Protein AF-A0A2V7YQ85-F1 (afdb_monomer_lite)

Sequence (115 aa):
ETAGQPNVDFPMPAGIAFADVDETSGGLSTPYCPPNVVLQEAFKDGTQPTNLCPLHAPLAVPPPPTDQFGTPVTLDTTGTIVTDTTATTTPPAPPPMTATTATSPPPTTTSNPPR

pLDDT: mean 75.71, std 19.55, range [42.91, 98.12]

Foldseek 3Di:
DDPDDPPDDDDDDPQKDKFWAFQVQLAGEDPQRDPVRIDTDIDGPPPRHPHHRPPGDPDPDPQADADPVRHHQDQDPVNDRDPPPPPPDDPPDDDPDPDDDDDDDDDDDDDDDDD

Structure (mmCIF, N/CA/C/O backbone):
data_AF-A0A2V7YQ85-F1
#
_entry.id   AF-A0A2V7YQ85-F1
#
loop_
_atom_site.group_PDB
_atom_site.id
_atom_site.type_symbol
_atom_site.label_atom_id
_atom_site.label_alt_id
_atom_site.label_comp_id
_atom_site.label_asym_id
_atom_site.label_entity_id
_atom_site.label_seq_id
_atom_site.pdbx_PDB_ins_code
_atom_site.Cartn_x
_atom_site.Cartn_y
_atom_site.Cartn_z
_atom_site.occupancy
_atom_site.B_iso_or_equiv
_atom_site.auth_seq_id
_atom_site.auth_comp_id
_atom_site.auth_asym_id
_atom_site.auth_atom_id
_atom_site.pdbx_PDB_model_num
ATOM 1 N N . GLU A 1 1 ? -1.958 3.734 47.793 1.00 46.16 1 GLU A N 1
ATOM 2 C CA . GLU A 1 1 ? -1.723 2.415 47.173 1.00 46.16 1 GLU A CA 1
ATOM 3 C C . GLU A 1 1 ? -3.010 2.023 46.458 1.00 46.16 1 GLU A C 1
ATOM 5 O O . GLU A 1 1 ? -4.033 1.943 47.125 1.00 46.16 1 GLU A O 1
ATOM 10 N N . THR A 1 2 ? -3.026 1.907 45.127 1.00 49.38 2 THR A N 1
ATOM 11 C CA . THR A 1 2 ? -4.258 1.530 44.404 1.00 49.38 2 THR A CA 1
ATOM 12 C C . THR A 1 2 ? -4.251 0.027 44.169 1.00 49.38 2 THR A C 1
ATOM 14 O O . THR A 1 2 ? -3.655 -0.467 43.216 1.00 49.38 2 THR A O 1
ATOM 17 N N . ALA A 1 3 ? -4.884 -0.691 45.095 1.00 63.53 3 ALA A N 1
ATOM 18 C CA . ALA A 1 3 ? -5.160 -2.116 45.007 1.00 63.53 3 ALA A CA 1
ATOM 19 C C . ALA A 1 3 ? -6.393 -2.380 44.120 1.00 63.53 3 ALA A C 1
ATOM 21 O O . ALA A 1 3 ? -7.439 -1.765 44.314 1.00 63.53 3 ALA A O 1
ATOM 22 N N . GLY A 1 4 ? -6.290 -3.347 43.202 1.00 62.41 4 GLY A N 1
ATOM 23 C CA . GLY A 1 4 ? -7.432 -4.189 42.824 1.00 62.41 4 GLY A CA 1
ATOM 24 C C . GLY A 1 4 ? -8.408 -3.695 41.751 1.00 62.41 4 GLY A C 1
ATOM 25 O O . GLY A 1 4 ? -9.549 -4.152 41.766 1.00 62.41 4 GLY A O 1
ATOM 26 N N . GLN A 1 5 ? -8.020 -2.834 40.803 1.00 69.88 5 GLN A N 1
ATOM 27 C CA . GLN A 1 5 ? -8.856 -2.685 39.601 1.00 69.88 5 GLN A CA 1
ATOM 28 C C . GLN A 1 5 ? -8.829 -4.001 38.801 1.00 69.88 5 GLN A C 1
ATOM 30 O O . GLN A 1 5 ? -7.738 -4.465 38.460 1.00 69.88 5 GLN A O 1
ATOM 35 N N . PRO 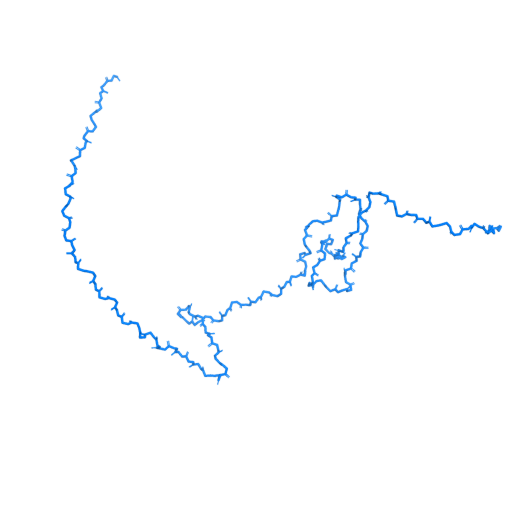A 1 6 ? -9.990 -4.625 38.517 1.00 69.31 6 PRO A N 1
ATOM 36 C CA . PRO A 1 6 ? -10.028 -5.802 37.661 1.00 69.31 6 PRO A CA 1
ATOM 37 C C . PRO A 1 6 ? -9.473 -5.430 36.285 1.00 69.31 6 PRO A C 1
ATOM 39 O O . PRO A 1 6 ? -9.753 -4.343 35.776 1.00 69.31 6 PRO A O 1
ATOM 42 N N . ASN A 1 7 ? -8.681 -6.327 35.695 1.00 72.44 7 ASN A N 1
ATOM 43 C CA . ASN A 1 7 ? -8.230 -6.206 34.314 1.00 72.44 7 ASN A CA 1
ATOM 44 C C . ASN A 1 7 ? -9.461 -6.302 33.405 1.00 72.44 7 ASN A C 1
ATOM 46 O O . ASN A 1 7 ? -9.905 -7.398 33.074 1.00 72.44 7 ASN A O 1
ATOM 50 N N . VAL A 1 8 ? -10.073 -5.159 33.105 1.00 76.62 8 VAL A N 1
ATOM 51 C CA . VAL A 1 8 ? -11.199 -5.076 32.180 1.00 76.62 8 VAL A CA 1
ATOM 52 C C . VAL A 1 8 ? -10.661 -5.206 30.763 1.00 76.62 8 VAL A C 1
ATOM 54 O O . VAL A 1 8 ? -9.707 -4.519 30.396 1.00 76.62 8 VAL A O 1
ATOM 57 N N . ASP A 1 9 ? -11.262 -6.094 29.976 1.00 81.06 9 ASP A N 1
ATOM 58 C CA . ASP A 1 9 ? -10.978 -6.178 28.549 1.00 81.06 9 ASP A CA 1
ATOM 59 C C . ASP A 1 9 ? -11.293 -4.821 27.906 1.00 81.06 9 ASP A C 1
ATOM 61 O O . ASP A 1 9 ? -12.409 -4.309 28.022 1.00 81.06 9 ASP A O 1
ATOM 65 N N . PHE A 1 10 ? -10.296 -4.209 27.265 1.00 82.75 10 PHE A N 1
ATOM 66 C CA . PHE A 1 10 ? -10.467 -2.976 26.505 1.00 82.75 10 PHE A CA 1
ATOM 67 C C . PHE A 1 10 ? -10.776 -3.357 25.053 1.00 82.75 10 PHE A C 1
ATOM 69 O O . PHE A 1 10 ? -9.856 -3.744 24.325 1.00 82.75 10 PHE A O 1
ATOM 76 N N . PRO A 1 11 ? -12.052 -3.322 24.621 1.00 84.75 11 PRO A N 1
ATOM 77 C CA . PRO A 1 11 ? -12.388 -3.678 23.253 1.00 84.75 11 PRO A CA 1
ATOM 78 C C . PRO A 1 11 ? -11.732 -2.693 22.287 1.00 84.75 11 PRO A C 1
ATOM 80 O O . PRO A 1 11 ? -11.607 -1.501 22.578 1.00 84.75 11 PRO A O 1
ATOM 83 N N . MET A 1 12 ? -11.340 -3.194 21.116 1.00 84.62 12 MET A N 1
ATOM 84 C CA . MET A 1 12 ? -10.806 -2.351 20.055 1.00 84.62 12 MET A CA 1
ATOM 85 C C . MET A 1 12 ? -11.831 -1.259 19.698 1.00 84.62 12 MET A C 1
ATOM 87 O O . MET A 1 12 ? -12.993 -1.582 19.427 1.00 84.62 12 MET A O 1
ATOM 91 N N . PRO A 1 13 ? -11.436 0.024 19.700 1.00 86.50 13 PRO A N 1
ATOM 92 C CA . PRO A 1 13 ? -12.336 1.097 19.312 1.00 86.50 13 PRO A CA 1
ATOM 93 C C . PRO A 1 13 ? -12.738 0.944 17.841 1.00 86.50 13 PRO A C 1
ATOM 95 O O . PRO A 1 13 ? -11.919 0.609 16.986 1.00 86.50 13 PRO A O 1
ATOM 98 N N . ALA A 1 14 ? -14.010 1.210 17.545 1.00 91.25 14 ALA A N 1
ATOM 99 C CA . ALA A 1 14 ? -14.496 1.260 16.171 1.00 91.25 14 ALA A CA 1
ATOM 100 C C . ALA A 1 14 ? -13.827 2.406 15.391 1.00 91.25 14 ALA A C 1
ATOM 102 O O . ALA A 1 14 ? -13.419 3.412 15.978 1.00 91.25 14 ALA A O 1
ATOM 103 N N . GLY A 1 15 ? -13.767 2.285 14.063 1.00 94.31 15 GLY A N 1
ATOM 104 C CA . GLY A 1 15 ? -13.173 3.316 13.210 1.00 94.31 15 GLY A CA 1
ATOM 105 C C . GLY A 1 15 ? -11.651 3.225 13.082 1.00 94.31 15 GLY A C 1
ATOM 106 O O . GLY A 1 15 ? -11.036 4.193 12.629 1.00 94.31 15 GLY A O 1
ATOM 107 N N . ILE A 1 16 ? -11.057 2.115 13.526 1.00 94.75 16 ILE A N 1
ATOM 108 C CA . ILE A 1 16 ? -9.638 1.810 13.368 1.00 94.75 16 ILE A CA 1
ATOM 109 C C . ILE A 1 16 ? -9.496 0.616 12.426 1.00 94.75 16 ILE A C 1
ATOM 111 O O . ILE A 1 16 ? -10.107 -0.428 12.658 1.00 94.75 16 ILE A O 1
ATOM 115 N N . ALA A 1 17 ? -8.614 0.735 11.438 1.00 95.00 17 ALA A N 1
ATOM 116 C CA . ALA A 1 17 ? -8.177 -0.393 10.631 1.00 95.00 17 ALA A CA 1
ATOM 117 C C . ALA A 1 17 ? -6.659 -0.510 10.654 1.00 95.00 17 ALA A C 1
ATOM 119 O O . ALA A 1 17 ? -5.932 0.486 10.636 1.00 95.00 17 ALA A O 1
ATOM 120 N N . PHE A 1 18 ? -6.209 -1.758 10.685 1.00 96.06 18 PHE A N 1
ATOM 121 C CA . PHE A 1 18 ? -4.802 -2.107 10.689 1.00 96.06 18 PHE A CA 1
ATOM 122 C C . PHE A 1 18 ? -4.309 -2.372 9.272 1.00 96.06 18 PHE A C 1
ATOM 124 O O . PHE A 1 18 ? -5.018 -2.986 8.472 1.00 96.06 18 PHE A O 1
ATOM 131 N N . ALA A 1 19 ? -3.094 -1.928 8.979 1.00 97.50 19 ALA A N 1
ATOM 132 C CA . ALA A 1 19 ? -2.407 -2.236 7.735 1.00 97.50 19 ALA A CA 1
ATOM 133 C C . ALA A 1 19 ? -0.924 -2.482 8.007 1.00 97.50 19 ALA A C 1
ATOM 135 O O . ALA A 1 19 ? -0.328 -1.829 8.865 1.00 97.50 19 ALA A O 1
ATOM 136 N N . ASP A 1 20 ? -0.344 -3.409 7.250 1.00 98.12 20 ASP A N 1
ATOM 137 C CA . ASP A 1 20 ? 1.091 -3.648 7.271 1.00 98.12 20 ASP A CA 1
ATOM 138 C C . ASP A 1 20 ? 1.770 -2.629 6.359 1.00 98.12 20 ASP A C 1
ATOM 140 O O . ASP A 1 20 ? 1.466 -2.527 5.163 1.00 98.12 20 ASP A O 1
ATOM 144 N N . VAL A 1 21 ? 2.691 -1.866 6.926 1.00 97.81 21 VAL A N 1
ATOM 145 C CA . VAL A 1 21 ? 3.380 -0.771 6.248 1.00 97.81 21 VAL A CA 1
ATOM 146 C C . VAL A 1 21 ? 4.881 -0.891 6.420 1.00 97.81 21 VAL A C 1
ATOM 148 O O . VAL A 1 21 ? 5.380 -1.507 7.357 1.00 97.81 21 VAL A O 1
ATOM 151 N N . ASP A 1 22 ? 5.603 -0.312 5.478 1.00 97.69 22 ASP A N 1
ATOM 152 C CA . ASP A 1 22 ? 7.052 -0.207 5.531 1.00 97.69 22 ASP A CA 1
ATOM 153 C C . ASP A 1 22 ? 7.458 1.039 6.337 1.00 97.69 22 ASP A C 1
ATOM 155 O O . ASP A 1 22 ? 7.086 2.156 5.980 1.00 97.69 22 ASP A O 1
ATOM 159 N N . GLU A 1 23 ? 8.223 0.860 7.416 1.00 97.00 23 GLU A N 1
ATOM 160 C CA . GLU A 1 23 ? 8.539 1.920 8.391 1.00 97.00 23 GLU A CA 1
ATOM 161 C C . GLU A 1 23 ? 9.331 3.094 7.797 1.00 97.00 23 GLU A C 1
ATOM 163 O O . GLU A 1 23 ? 9.316 4.200 8.336 1.00 97.00 23 GLU A O 1
ATOM 168 N N . THR A 1 24 ? 10.045 2.863 6.691 1.00 95.81 24 THR A N 1
ATOM 169 C CA . THR A 1 24 ? 10.902 3.879 6.066 1.00 95.81 24 THR A CA 1
ATOM 170 C C . THR A 1 24 ? 10.165 4.685 5.006 1.00 95.81 24 THR A C 1
ATOM 172 O O . THR A 1 24 ? 10.411 5.883 4.869 1.00 95.81 24 THR A O 1
ATOM 175 N N . SER A 1 25 ? 9.256 4.062 4.259 1.00 96.31 25 SER A N 1
ATOM 176 C CA . SER A 1 25 ? 8.482 4.724 3.203 1.00 96.31 25 SER A CA 1
ATOM 177 C C . SER A 1 25 ? 7.088 5.178 3.623 1.00 96.31 25 SER A C 1
ATOM 179 O O . SER A 1 25 ? 6.535 6.070 2.979 1.00 96.31 25 SER A O 1
ATOM 181 N N . GLY A 1 26 ? 6.494 4.549 4.640 1.00 96.00 26 GLY A N 1
ATOM 182 C CA . GLY A 1 26 ? 5.083 4.716 5.003 1.00 96.00 26 GLY A CA 1
ATOM 183 C C . GLY A 1 26 ? 4.097 4.152 3.969 1.00 96.00 26 GLY A C 1
ATOM 184 O O . GLY A 1 26 ? 2.902 4.436 4.038 1.00 96.00 26 GLY A O 1
ATOM 185 N N . GLY A 1 27 ? 4.580 3.399 2.974 1.00 97.06 27 GLY A N 1
ATOM 186 C CA . GLY A 1 27 ? 3.744 2.738 1.970 1.00 97.06 27 GLY A CA 1
ATOM 187 C C . GLY A 1 27 ? 3.230 1.377 2.441 1.00 97.06 27 GLY A C 1
ATOM 188 O O . GLY A 1 27 ? 3.767 0.794 3.383 1.00 97.06 27 GLY A O 1
ATOM 189 N N . LEU A 1 28 ? 2.219 0.840 1.751 1.00 97.56 28 LEU A N 1
ATOM 190 C CA . LEU A 1 28 ? 1.729 -0.519 1.998 1.00 97.56 28 LEU A CA 1
ATOM 191 C C . LEU A 1 28 ? 2.839 -1.539 1.756 1.00 97.56 28 LEU A C 1
ATOM 193 O O . LEU A 1 28 ? 3.470 -1.544 0.693 1.00 97.56 28 LEU A O 1
ATOM 197 N N . SER A 1 29 ? 3.041 -2.419 2.732 1.00 97.75 29 SER A N 1
ATOM 198 C CA . SER A 1 29 ? 4.027 -3.489 2.647 1.00 97.75 29 SER A CA 1
ATOM 199 C C . SER A 1 29 ? 3.769 -4.384 1.431 1.00 97.75 29 SER A C 1
ATOM 201 O O . SER A 1 29 ? 2.626 -4.674 1.066 1.00 97.75 29 SER A O 1
ATOM 203 N N . THR A 1 30 ? 4.849 -4.825 0.790 1.00 95.50 30 THR A N 1
ATOM 204 C CA . THR A 1 30 ? 4.814 -5.801 -0.305 1.00 95.50 30 THR A CA 1
ATOM 205 C C . THR A 1 30 ? 5.601 -7.052 0.095 1.00 95.50 30 THR A C 1
ATOM 207 O O . THR A 1 30 ? 6.410 -6.994 1.020 1.00 95.50 30 THR A O 1
ATOM 210 N N . PRO A 1 31 ? 5.464 -8.183 -0.622 1.00 95.38 31 PRO A N 1
ATOM 211 C CA . PRO A 1 31 ? 6.277 -9.377 -0.362 1.00 95.38 31 PRO A CA 1
ATOM 212 C C . PRO A 1 31 ? 7.793 -9.170 -0.518 1.00 95.38 31 PRO A C 1
ATOM 214 O O . PRO A 1 31 ? 8.568 -10.048 -0.150 1.00 95.38 31 PRO A O 1
ATOM 217 N N . TYR A 1 32 ? 8.214 -8.044 -1.101 1.00 95.25 32 TYR A N 1
ATOM 218 C CA . TYR A 1 32 ? 9.619 -7.684 -1.278 1.00 95.25 32 TYR A CA 1
ATOM 219 C C . TYR A 1 32 ? 10.159 -6.845 -0.113 1.00 95.25 32 TYR A C 1
ATOM 221 O O . TYR A 1 32 ? 11.375 -6.691 -0.004 1.00 95.25 32 TYR A O 1
ATOM 229 N N . CYS A 1 33 ? 9.287 -6.312 0.754 1.00 95.94 33 CYS A N 1
ATOM 230 C CA . CYS A 1 33 ? 9.698 -5.594 1.954 1.00 95.94 33 CYS A CA 1
ATOM 231 C C . CYS A 1 33 ? 10.422 -6.552 2.918 1.00 95.94 33 CYS A C 1
ATOM 233 O O . CYS A 1 33 ? 9.901 -7.631 3.220 1.00 95.94 33 CYS A O 1
ATOM 235 N N . PRO A 1 34 ? 11.604 -6.17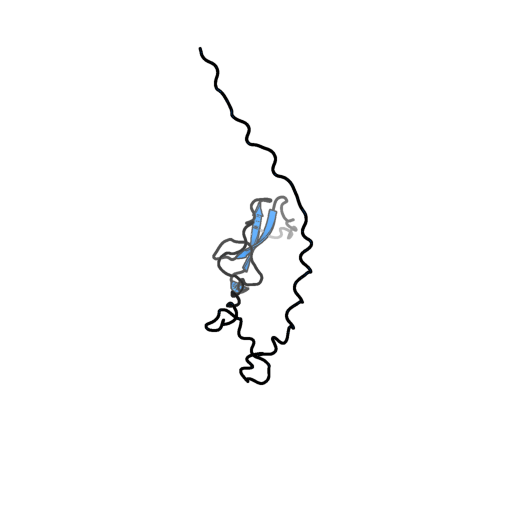6 3.437 1.00 95.69 34 PRO A N 1
ATOM 236 C CA . PRO A 1 34 ? 12.268 -6.933 4.487 1.00 95.69 34 PRO A CA 1
ATOM 237 C C . PRO A 1 34 ? 11.348 -7.069 5.710 1.00 95.69 34 PRO A C 1
ATOM 239 O O . PRO A 1 34 ? 10.783 -6.075 6.158 1.00 95.69 34 PRO A O 1
ATOM 242 N N . PRO A 1 35 ? 11.219 -8.255 6.327 1.00 95.94 35 PRO A N 1
ATOM 243 C CA . PRO A 1 35 ? 10.299 -8.445 7.450 1.00 95.94 35 PRO A CA 1
ATOM 244 C C . PRO A 1 35 ? 10.647 -7.580 8.671 1.00 95.94 35 PRO A C 1
ATOM 246 O O . PRO A 1 35 ? 9.787 -7.328 9.504 1.00 95.94 35 PRO A O 1
ATOM 249 N N . ASN A 1 36 ? 11.893 -7.111 8.784 1.00 97.12 36 ASN A N 1
ATOM 250 C CA . ASN A 1 36 ? 12.342 -6.247 9.874 1.00 97.12 36 ASN A CA 1
ATOM 251 C C . ASN A 1 36 ? 11.937 -4.773 9.722 1.00 97.12 36 ASN A C 1
ATOM 253 O O . ASN A 1 36 ? 12.133 -4.034 10.677 1.00 97.12 36 ASN A O 1
ATOM 257 N N . VAL A 1 37 ? 11.436 -4.353 8.555 1.00 96.75 37 VAL A N 1
ATOM 258 C CA . VAL A 1 37 ? 10.943 -2.981 8.321 1.00 96.75 37 VAL A CA 1
ATOM 259 C C . VAL A 1 37 ? 9.421 -2.928 8.175 1.00 96.75 37 VAL A C 1
ATOM 261 O O . VAL A 1 37 ? 8.861 -1.856 7.968 1.00 96.75 37 VAL A O 1
ATOM 264 N N . VAL A 1 38 ? 8.743 -4.079 8.254 1.00 97.69 38 VAL A N 1
ATOM 265 C CA . VAL A 1 38 ? 7.283 -4.169 8.167 1.00 97.69 38 VAL A CA 1
ATOM 266 C C . VAL A 1 38 ? 6.685 -4.024 9.561 1.00 97.69 38 VAL A C 1
ATOM 268 O O . VAL A 1 38 ? 6.984 -4.812 10.458 1.00 97.69 38 VAL A O 1
ATOM 271 N N . LEU A 1 39 ? 5.808 -3.039 9.727 1.00 97.56 39 LEU A N 1
ATOM 272 C CA . LEU A 1 39 ? 5.095 -2.755 10.966 1.00 97.56 39 LEU A CA 1
ATOM 273 C C . LEU A 1 39 ? 3.587 -2.830 10.733 1.00 97.56 39 LEU A C 1
ATOM 275 O O . LEU A 1 39 ? 3.083 -2.337 9.726 1.00 97.56 39 LEU A O 1
ATOM 279 N N . GLN A 1 40 ? 2.865 -3.417 11.686 1.00 97.44 40 GLN A N 1
ATOM 280 C CA . GLN A 1 40 ? 1.407 -3.360 11.707 1.00 97.44 40 GLN A CA 1
ATOM 281 C C . GLN A 1 40 ? 0.971 -2.079 12.417 1.00 97.44 40 GLN A C 1
ATOM 283 O O . GLN A 1 40 ? 1.089 -1.965 13.639 1.00 97.44 40 GLN A O 1
ATOM 288 N N . GLU A 1 41 ? 0.458 -1.119 11.654 1.00 96.75 41 GLU A N 1
ATOM 289 C CA . GLU A 1 41 ? 0.036 0.179 12.176 1.00 96.75 41 GLU A CA 1
ATOM 290 C C . GLU A 1 41 ? -1.486 0.316 12.224 1.00 96.75 41 GLU A C 1
ATOM 292 O O . GLU A 1 41 ? -2.221 -0.262 11.420 1.00 96.75 41 GLU A O 1
ATOM 297 N N . ALA A 1 42 ? -1.958 1.098 13.196 1.00 95.94 42 ALA A N 1
ATOM 298 C CA . ALA A 1 42 ? -3.362 1.430 13.382 1.00 95.94 42 ALA A CA 1
ATOM 299 C C . ALA A 1 42 ? -3.670 2.779 12.728 1.00 95.94 42 ALA A C 1
ATOM 301 O O . ALA A 1 42 ? -3.112 3.808 13.109 1.00 95.94 42 ALA A O 1
ATOM 302 N N . PHE A 1 43 ? -4.616 2.790 11.800 1.00 96.00 43 PHE A N 1
ATOM 303 C CA . PHE A 1 43 ? -5.064 3.999 11.119 1.00 96.00 43 PHE A CA 1
ATOM 304 C C . PHE A 1 43 ? -6.529 4.255 11.421 1.00 96.00 43 PHE A C 1
ATOM 306 O O . PHE A 1 43 ? -7.300 3.326 11.661 1.00 96.00 43 PHE A O 1
ATOM 313 N N . LYS A 1 44 ? -6.937 5.519 11.329 1.00 96.12 44 LYS A N 1
ATOM 314 C CA . LYS A 1 44 ? -8.356 5.835 11.215 1.00 96.12 44 LYS A CA 1
ATOM 315 C C . LYS A 1 44 ? -8.887 5.218 9.917 1.00 96.12 44 LYS A C 1
ATOM 317 O O . LYS A 1 44 ? -8.212 5.254 8.890 1.00 96.12 44 LYS A O 1
ATOM 322 N N . ASP A 1 45 ? -10.094 4.670 9.948 1.00 96.06 45 ASP A N 1
ATOM 323 C CA . ASP A 1 45 ? -10.725 4.096 8.758 1.00 96.06 45 ASP A CA 1
ATOM 324 C C . ASP A 1 45 ? -10.698 5.076 7.577 1.00 96.06 45 ASP A C 1
ATOM 326 O O . ASP A 1 45 ? -11.131 6.228 7.684 1.00 96.06 45 ASP A O 1
ATOM 330 N N . GLY A 1 46 ? -10.159 4.608 6.449 1.00 95.62 46 GLY A N 1
ATOM 331 C CA . GLY A 1 46 ? -10.006 5.383 5.221 1.00 95.62 46 GLY A CA 1
ATOM 332 C C . GLY A 1 46 ? -8.751 6.256 5.157 1.00 95.62 46 GLY A C 1
ATOM 333 O O . GLY A 1 46 ? -8.560 6.936 4.152 1.00 95.62 46 GLY A O 1
ATOM 334 N N . THR A 1 47 ? -7.897 6.259 6.187 1.00 96.75 47 THR A N 1
ATOM 335 C CA . THR A 1 47 ? -6.621 7.000 6.188 1.00 96.75 47 THR A CA 1
ATOM 336 C C . THR A 1 47 ? -5.396 6.098 6.065 1.00 96.75 47 THR A C 1
ATOM 338 O O . THR A 1 47 ? -4.278 6.580 6.231 1.00 96.75 47 THR A O 1
ATOM 341 N N . GLN A 1 48 ? -5.586 4.802 5.816 1.00 97.19 48 GLN A N 1
ATOM 342 C CA . GLN A 1 48 ? -4.489 3.888 5.508 1.00 97.19 48 GLN A CA 1
ATOM 343 C C . GLN A 1 48 ? -3.787 4.327 4.214 1.00 97.19 48 GLN A C 1
ATOM 345 O O . GLN A 1 48 ? -4.453 4.830 3.299 1.00 97.19 48 GLN A O 1
ATOM 350 N N . PRO A 1 49 ? -2.469 4.102 4.082 1.00 96.69 49 PRO A N 1
ATOM 351 C CA . PRO A 1 49 ? -1.814 4.242 2.792 1.00 96.69 49 PRO A CA 1
ATOM 352 C C . PRO A 1 49 ? -2.458 3.295 1.773 1.00 96.69 49 PRO A C 1
ATOM 354 O O . PRO A 1 49 ? -2.820 2.165 2.087 1.00 96.69 49 PRO A O 1
ATOM 357 N N . THR A 1 50 ? -2.603 3.767 0.538 1.00 96.50 50 THR A N 1
ATOM 358 C CA . THR A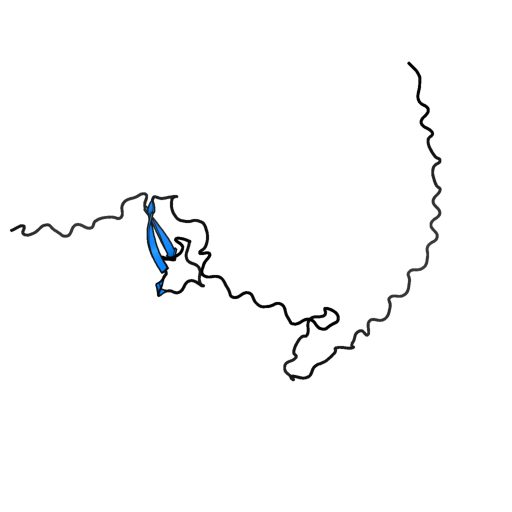 1 50 ? -3.139 2.980 -0.587 1.00 96.50 50 THR A CA 1
ATOM 359 C C . THR A 1 50 ? -2.078 2.662 -1.636 1.00 96.50 50 THR A C 1
ATOM 361 O O . THR A 1 50 ? -2.266 1.769 -2.460 1.00 96.50 50 THR A O 1
ATOM 364 N N . ASN A 1 51 ? -0.953 3.378 -1.601 1.00 97.00 51 ASN A N 1
ATOM 365 C CA . ASN A 1 51 ? 0.176 3.145 -2.488 1.00 97.00 51 ASN A CA 1
ATOM 366 C C . ASN A 1 51 ? 1.082 2.058 -1.911 1.00 97.00 51 ASN A C 1
ATOM 368 O O . ASN A 1 51 ? 1.360 2.043 -0.711 1.00 97.00 51 ASN A O 1
ATOM 372 N N . LEU A 1 52 ? 1.567 1.180 -2.786 1.00 96.75 52 LEU A N 1
ATOM 373 C CA . LEU A 1 52 ? 2.561 0.168 -2.439 1.00 96.75 52 LEU A CA 1
ATOM 374 C C . LEU A 1 52 ? 3.892 0.822 -2.050 1.00 96.75 52 LEU A C 1
ATOM 376 O O . LEU A 1 52 ? 4.224 1.903 -2.543 1.00 96.75 52 LEU A O 1
ATOM 380 N N . CYS A 1 53 ? 4.659 0.149 -1.193 1.00 96.06 53 CYS A N 1
ATOM 381 C CA . CYS A 1 53 ? 6.007 0.557 -0.815 1.00 96.06 53 CYS A CA 1
ATOM 382 C C . CYS A 1 53 ? 6.875 0.778 -2.073 1.00 96.06 53 CYS A C 1
ATOM 384 O O . CYS A 1 53 ? 7.075 -0.159 -2.849 1.00 96.06 53 CYS A O 1
ATOM 386 N N . PRO A 1 54 ? 7.418 1.991 -2.287 1.00 94.56 54 PRO A N 1
ATOM 387 C CA . PRO A 1 54 ? 8.255 2.294 -3.447 1.00 94.56 54 PRO A CA 1
ATOM 388 C C . PRO A 1 54 ? 9.720 1.868 -3.268 1.00 94.56 54 PRO A C 1
ATOM 390 O O . PRO A 1 54 ? 10.485 1.927 -4.226 1.00 94.56 54 PRO A O 1
ATOM 393 N N . LEU A 1 55 ? 10.130 1.484 -2.054 1.00 95.12 55 LEU A N 1
ATOM 394 C CA . LEU A 1 55 ? 11.526 1.158 -1.738 1.00 95.12 55 LEU A CA 1
ATOM 395 C C . LEU A 1 55 ? 11.887 -0.287 -2.080 1.00 95.12 55 LEU A C 1
ATOM 397 O O . LEU A 1 55 ? 13.031 -0.572 -2.432 1.00 95.12 55 LEU A O 1
ATOM 401 N N . HIS A 1 56 ? 10.912 -1.192 -2.004 1.00 93.25 56 HIS A N 1
ATOM 402 C CA . HIS A 1 56 ? 11.130 -2.624 -2.147 1.00 93.25 56 HIS A CA 1
ATOM 403 C C . HIS A 1 56 ? 10.251 -3.170 -3.270 1.00 93.25 56 HIS A C 1
ATOM 405 O O . HIS A 1 56 ? 9.047 -3.371 -3.114 1.00 93.25 56 HIS A O 1
ATOM 411 N N . ALA A 1 57 ? 10.876 -3.392 -4.422 1.00 88.00 57 ALA A N 1
ATOM 412 C CA . ALA A 1 57 ? 10.242 -3.884 -5.635 1.00 88.00 57 ALA A CA 1
ATOM 413 C C . ALA A 1 57 ? 10.860 -5.228 -6.049 1.00 88.00 57 ALA A C 1
ATOM 415 O O . ALA A 1 57 ? 11.993 -5.531 -5.653 1.00 88.00 57 ALA A O 1
ATOM 416 N N . PRO A 1 58 ? 10.162 -6.029 -6.876 1.00 86.00 58 PRO A N 1
ATOM 417 C CA . PRO A 1 58 ? 10.802 -7.165 -7.516 1.00 86.00 58 PRO A CA 1
ATOM 418 C C . PRO A 1 58 ? 12.027 -6.695 -8.292 1.00 86.00 58 PRO A C 1
ATOM 420 O O . PRO A 1 58 ? 11.995 -5.658 -8.960 1.00 86.00 58 PRO A O 1
ATOM 423 N N . LEU A 1 59 ? 13.092 -7.494 -8.248 1.00 82.19 59 LEU A N 1
ATOM 424 C CA . LEU A 1 59 ? 14.208 -7.305 -9.161 1.00 82.19 59 LEU A CA 1
ATOM 425 C C . LEU A 1 59 ? 13.662 -7.399 -10.587 1.00 82.19 59 LEU A C 1
ATOM 427 O O . LEU A 1 59 ? 13.058 -8.407 -10.962 1.00 82.19 59 LEU A O 1
ATOM 431 N N . ALA A 1 60 ? 13.848 -6.337 -11.370 1.00 80.56 60 ALA A N 1
ATOM 432 C CA . ALA A 1 60 ? 13.529 -6.379 -12.784 1.00 80.56 60 ALA A CA 1
ATOM 433 C C . ALA A 1 60 ? 14.360 -7.499 -13.416 1.00 80.56 60 ALA A C 1
ATOM 435 O O . ALA A 1 60 ? 15.590 -7.488 -13.328 1.00 80.56 60 ALA A O 1
ATOM 436 N N . VAL A 1 61 ? 13.692 -8.476 -14.031 1.00 80.94 61 VAL A N 1
ATOM 437 C CA . VAL A 1 61 ? 14.387 -9.464 -14.855 1.00 80.94 61 VAL A CA 1
ATOM 438 C C . VAL A 1 61 ? 15.005 -8.680 -16.014 1.00 80.94 61 VAL A C 1
ATOM 440 O O . VAL A 1 61 ? 14.255 -8.022 -16.745 1.00 80.94 61 VAL A O 1
ATOM 443 N N . PRO A 1 62 ? 16.343 -8.671 -16.168 1.00 78.94 62 PRO A N 1
ATOM 444 C CA . PRO A 1 62 ? 16.949 -8.002 -17.304 1.00 78.94 62 PRO A CA 1
ATOM 445 C C . PRO A 1 62 ? 16.396 -8.635 -18.587 1.00 78.94 62 PRO A C 1
ATOM 447 O O . PRO A 1 62 ? 16.175 -9.851 -18.616 1.00 78.94 62 PRO A O 1
ATOM 450 N N . PRO A 1 63 ? 16.146 -7.844 -19.646 1.00 79.69 63 PRO A N 1
ATOM 451 C CA . PRO A 1 63 ? 15.756 -8.417 -20.924 1.00 79.69 63 PRO A CA 1
ATOM 452 C C . PRO A 1 63 ? 16.817 -9.439 -21.361 1.00 79.69 63 PRO A C 1
ATOM 454 O O . PRO A 1 63 ? 18.001 -9.256 -21.049 1.00 79.69 63 PRO A O 1
ATOM 457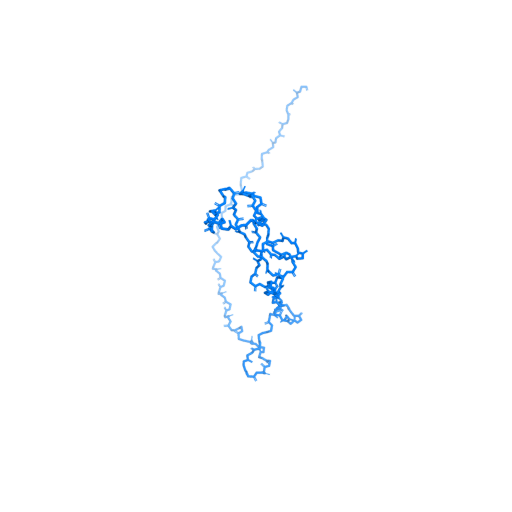 N N . PRO A 1 64 ? 16.420 -10.522 -22.054 1.00 80.06 64 PRO A N 1
ATOM 458 C CA . PRO A 1 64 ? 17.386 -11.484 -22.557 1.00 80.06 64 PRO A CA 1
ATOM 459 C C . PRO A 1 64 ? 18.422 -10.755 -23.422 1.00 80.06 64 PRO A C 1
ATOM 461 O O . PRO A 1 64 ? 18.060 -9.807 -24.128 1.00 80.06 64 PRO A O 1
ATOM 464 N N . PRO A 1 65 ? 19.700 -11.167 -23.377 1.00 82.06 65 PRO A N 1
ATOM 465 C CA . PRO A 1 65 ? 20.699 -10.597 -24.262 1.00 82.06 65 PRO A CA 1
ATOM 466 C C . PRO A 1 65 ? 20.235 -10.792 -25.706 1.00 82.06 65 PRO A C 1
ATOM 468 O O . PRO A 1 65 ? 19.918 -11.906 -26.127 1.00 82.06 65 PRO A O 1
ATOM 471 N N . THR A 1 66 ? 20.160 -9.697 -26.454 1.00 86.75 66 THR A N 1
ATOM 472 C CA . THR A 1 66 ? 19.930 -9.746 -27.894 1.00 86.75 66 THR A CA 1
ATOM 473 C C . THR A 1 66 ? 21.264 -9.829 -28.615 1.00 86.75 66 THR A C 1
ATOM 475 O O . THR A 1 66 ? 22.245 -9.213 -28.191 1.00 86.75 66 THR A O 1
ATOM 478 N N . ASP A 1 67 ? 21.309 -10.565 -29.716 1.00 82.81 67 ASP A N 1
ATOM 479 C CA . ASP A 1 67 ? 22.451 -10.541 -30.620 1.00 82.81 67 ASP A CA 1
ATOM 480 C C . ASP A 1 67 ? 22.584 -9.177 -31.335 1.00 82.81 67 ASP A C 1
ATOM 482 O O . ASP A 1 67 ? 21.765 -8.265 -31.182 1.00 82.81 67 ASP A O 1
ATOM 486 N N . GLN A 1 68 ? 23.625 -9.041 -32.160 1.00 86.56 68 GLN A N 1
ATOM 487 C CA . GLN A 1 68 ? 23.870 -7.853 -32.991 1.00 86.56 68 GLN A CA 1
ATOM 488 C C . GLN A 1 68 ? 22.750 -7.547 -34.010 1.00 86.56 68 GLN A C 1
ATOM 490 O O . GLN A 1 68 ? 22.758 -6.481 -34.625 1.00 86.56 68 GLN A O 1
ATOM 495 N N . PHE A 1 69 ? 21.812 -8.475 -34.210 1.00 89.00 69 PHE A N 1
ATOM 496 C CA . PHE A 1 69 ? 20.666 -8.367 -35.108 1.00 89.00 69 PHE A CA 1
ATOM 497 C C . PHE A 1 69 ? 19.344 -8.136 -34.353 1.00 89.00 69 PHE A C 1
ATOM 499 O O . PHE A 1 69 ? 18.292 -8.040 -34.984 1.00 89.00 69 PHE A O 1
ATOM 506 N N . GLY A 1 70 ? 19.381 -7.999 -33.022 1.00 80.75 70 GLY A N 1
ATOM 507 C CA . GLY A 1 70 ? 18.203 -7.760 -32.189 1.00 80.75 70 GLY A CA 1
ATOM 508 C C . GLY A 1 70 ? 17.378 -9.013 -31.883 1.00 80.75 70 GLY A C 1
ATOM 509 O O . GLY A 1 70 ? 16.248 -8.884 -31.413 1.00 80.75 70 GLY A O 1
ATOM 510 N N . THR A 1 71 ? 17.904 -10.214 -32.135 1.00 83.88 71 THR A N 1
ATOM 511 C CA . THR A 1 71 ? 17.224 -11.477 -31.814 1.00 83.88 71 THR A CA 1
ATOM 512 C C . THR A 1 71 ? 17.627 -11.974 -30.420 1.00 83.88 71 THR A C 1
ATOM 514 O O . THR A 1 71 ? 18.790 -11.835 -30.039 1.00 83.88 71 THR A O 1
ATOM 517 N N . PRO A 1 72 ? 16.695 -12.500 -29.602 1.00 78.50 72 PRO A N 1
ATOM 518 C CA . PRO A 1 72 ? 17.015 -12.967 -28.254 1.00 78.50 72 PRO A CA 1
ATOM 519 C C . PRO A 1 72 ? 17.878 -14.233 -28.308 1.00 78.50 72 PRO A C 1
ATOM 521 O O . PRO A 1 72 ? 17.480 -15.238 -28.896 1.00 78.50 72 PRO A O 1
ATOM 524 N N . VAL A 1 73 ? 19.039 -14.211 -27.651 1.00 74.00 73 VAL A N 1
ATOM 525 C CA . VAL A 1 73 ? 19.909 -15.387 -27.533 1.00 74.00 73 VAL A CA 1
ATOM 526 C C . VAL A 1 73 ? 19.348 -16.298 -26.444 1.00 74.00 73 VAL A C 1
ATOM 528 O O . VAL A 1 73 ? 19.483 -16.026 -25.250 1.00 74.00 73 VAL A O 1
ATOM 531 N N . THR A 1 74 ? 18.698 -17.388 -26.840 1.00 66.38 74 THR A N 1
ATOM 532 C CA . THR A 1 74 ? 18.295 -18.454 -25.919 1.00 66.38 74 THR A CA 1
ATOM 533 C C . THR A 1 74 ? 19.478 -19.393 -25.685 1.00 66.38 74 THR A C 1
ATOM 535 O O . THR A 1 74 ? 19.971 -19.995 -26.635 1.00 66.38 74 THR A O 1
ATOM 538 N N . LEU A 1 75 ? 19.936 -19.535 -24.438 1.00 62.69 75 LEU A N 1
ATOM 539 C CA . LEU A 1 75 ? 20.859 -20.612 -24.062 1.00 62.69 75 LEU A CA 1
ATOM 540 C C . LEU A 1 75 ? 20.062 -21.921 -23.971 1.00 62.69 75 LEU A C 1
ATOM 542 O O . LEU A 1 75 ? 19.228 -22.066 -23.075 1.00 62.69 75 LEU A O 1
ATOM 546 N N . ASP A 1 76 ? 20.310 -22.878 -24.861 1.00 54.25 76 ASP A N 1
ATOM 547 C CA . ASP A 1 76 ? 19.886 -24.256 -24.637 1.00 54.25 76 ASP A CA 1
ATOM 548 C C . ASP A 1 76 ? 20.778 -24.913 -23.568 1.00 54.25 76 ASP A C 1
ATOM 550 O O . ASP A 1 76 ? 21.926 -24.527 -23.333 1.00 54.25 76 ASP A O 1
ATOM 554 N N . THR A 1 77 ? 20.237 -25.919 -22.877 1.00 60.00 77 THR A N 1
ATOM 555 C CA . THR A 1 77 ? 20.877 -26.590 -21.729 1.00 60.00 77 THR A CA 1
ATOM 556 C C . THR A 1 77 ? 22.210 -27.283 -22.073 1.00 60.00 77 THR A C 1
ATOM 558 O O . THR A 1 77 ? 22.928 -27.697 -21.166 1.00 60.00 77 THR A O 1
ATOM 561 N N . THR A 1 78 ? 22.592 -27.365 -23.352 1.00 61.31 78 THR A N 1
ATOM 562 C CA . THR A 1 78 ? 23.870 -27.946 -23.800 1.00 61.31 78 THR A CA 1
ATOM 563 C C . THR A 1 78 ? 25.021 -26.928 -23.818 1.00 61.31 78 THR A C 1
ATOM 565 O O . THR A 1 78 ? 26.172 -27.311 -24.019 1.00 61.31 78 THR A O 1
ATOM 568 N N . GLY A 1 79 ? 24.762 -25.636 -23.566 1.00 56.03 79 GLY A N 1
ATOM 569 C CA . GLY A 1 79 ? 25.814 -24.608 -23.520 1.00 56.03 79 GLY A CA 1
ATOM 570 C C . GLY A 1 79 ? 26.487 -24.346 -24.873 1.00 56.03 79 GLY A C 1
ATOM 571 O O . GLY A 1 79 ? 27.555 -23.737 -24.931 1.00 56.03 79 GLY A O 1
ATOM 572 N N . THR A 1 80 ? 25.878 -24.801 -25.964 1.00 54.97 80 THR A N 1
ATOM 573 C CA . THR A 1 80 ? 26.324 -24.556 -27.334 1.00 54.97 80 THR A CA 1
ATOM 574 C C . THR A 1 80 ? 25.523 -23.409 -27.922 1.00 54.97 80 THR A C 1
ATOM 576 O O . THR A 1 80 ? 24.309 -23.449 -27.912 1.00 54.97 80 THR A O 1
ATOM 579 N N . ILE A 1 81 ? 26.176 -22.386 -28.474 1.00 52.72 81 ILE A N 1
ATOM 580 C CA . ILE A 1 81 ? 25.472 -21.358 -29.252 1.00 52.72 81 ILE A CA 1
ATOM 581 C C . ILE A 1 81 ? 24.873 -22.045 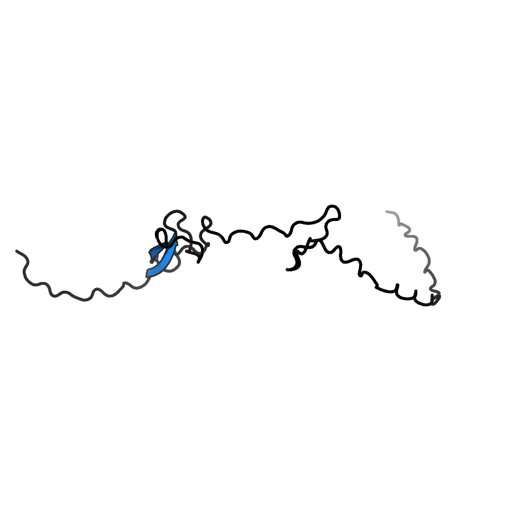-30.487 1.00 52.72 81 ILE A C 1
ATOM 583 O O . ILE A 1 81 ? 25.589 -22.314 -31.452 1.00 52.72 81 ILE A O 1
ATOM 587 N N . VAL A 1 82 ? 23.579 -22.361 -30.458 1.00 55.56 82 VAL A N 1
ATOM 588 C CA . VAL A 1 82 ? 22.859 -22.843 -31.638 1.00 55.56 82 VAL A CA 1
ATOM 589 C C . VAL A 1 82 ? 22.239 -21.629 -32.316 1.00 55.56 82 VAL A C 1
ATOM 591 O O . VAL A 1 82 ? 21.231 -21.088 -31.871 1.00 55.56 82 VAL A O 1
ATOM 594 N N . THR A 1 83 ? 22.860 -21.158 -33.397 1.00 54.19 83 THR A N 1
ATOM 595 C CA . THR A 1 83 ? 22.171 -20.273 -34.340 1.00 54.19 83 THR A CA 1
ATOM 596 C C . THR A 1 83 ? 21.169 -21.143 -35.077 1.00 54.19 83 THR A C 1
ATOM 598 O O . THR A 1 83 ? 21.543 -21.861 -36.008 1.00 54.19 83 THR A O 1
ATOM 601 N N . ASP A 1 84 ? 19.921 -21.150 -34.618 1.00 53.72 84 ASP A N 1
ATOM 602 C CA . ASP A 1 84 ? 18.867 -21.944 -35.235 1.00 53.72 84 ASP A CA 1
ATOM 603 C C . ASP A 1 84 ? 18.620 -21.430 -36.662 1.00 53.72 84 ASP A C 1
ATOM 605 O O . ASP A 1 84 ? 17.856 -20.506 -36.923 1.00 53.72 84 ASP A O 1
ATOM 609 N N . THR A 1 85 ? 19.350 -22.008 -37.615 1.00 54.22 85 THR A N 1
ATOM 610 C CA . THR A 1 85 ? 19.240 -21.726 -39.052 1.00 54.22 85 THR A CA 1
ATOM 611 C C . THR A 1 85 ? 18.097 -22.546 -39.661 1.00 54.22 85 THR A C 1
ATOM 613 O O . THR A 1 85 ? 18.006 -22.713 -40.874 1.00 54.22 85 THR A O 1
ATOM 616 N N . THR A 1 86 ? 17.167 -23.056 -38.847 1.00 51.53 86 THR A N 1
ATOM 617 C CA . THR A 1 86 ? 15.953 -23.713 -39.340 1.00 51.53 86 THR A CA 1
ATOM 618 C C . THR A 1 86 ? 14.830 -22.717 -39.637 1.00 51.53 86 THR A C 1
ATOM 620 O O . THR A 1 86 ? 13.657 -22.968 -39.389 1.00 51.53 86 THR A O 1
ATOM 623 N N . ALA A 1 87 ? 15.152 -21.626 -40.335 1.00 49.75 87 ALA A N 1
ATOM 624 C CA . ALA A 1 87 ? 14.183 -20.974 -41.211 1.00 49.75 87 ALA A CA 1
ATOM 625 C C . ALA A 1 87 ? 14.089 -21.757 -42.536 1.00 49.75 87 ALA A C 1
ATOM 627 O O . ALA A 1 87 ? 14.394 -21.249 -43.610 1.00 49.75 87 ALA A O 1
ATOM 628 N N . THR A 1 88 ? 13.669 -23.026 -42.468 1.00 52.12 88 THR A N 1
ATOM 629 C CA . THR A 1 88 ? 13.039 -23.689 -43.620 1.00 52.12 88 THR A CA 1
ATOM 630 C C . THR A 1 88 ? 11.546 -23.415 -43.526 1.00 52.12 88 THR A C 1
ATOM 632 O O . THR A 1 88 ? 10.756 -24.274 -43.149 1.00 52.12 88 THR A O 1
ATOM 635 N N . THR A 1 89 ? 11.150 -22.187 -43.845 1.00 45.38 89 THR A N 1
ATOM 636 C CA . THR A 1 89 ? 9.780 -21.908 -44.267 1.00 45.38 89 THR A CA 1
ATOM 637 C C . THR A 1 89 ? 9.832 -21.601 -45.751 1.00 45.38 89 THR A C 1
ATOM 639 O O . THR A 1 89 ? 10.349 -20.590 -46.218 1.00 45.38 89 THR A O 1
ATOM 642 N N . THR A 1 90 ? 9.360 -22.578 -46.513 1.00 43.53 90 THR A N 1
ATOM 643 C CA . THR A 1 90 ? 9.024 -22.472 -47.926 1.00 43.53 90 THR A CA 1
ATOM 644 C C . THR A 1 90 ? 8.313 -21.133 -48.179 1.00 43.53 90 THR A C 1
ATOM 646 O O . THR A 1 90 ? 7.351 -20.837 -47.465 1.00 43.53 90 THR A O 1
ATOM 649 N N . PRO A 1 91 ? 8.735 -20.314 -49.160 1.00 52.31 91 PRO A N 1
ATOM 650 C CA . PRO A 1 91 ? 7.971 -19.133 -49.537 1.00 52.31 91 PRO A CA 1
ATOM 651 C C . PRO A 1 91 ? 6.546 -19.562 -49.915 1.00 52.31 91 PRO A C 1
ATOM 653 O O . PRO A 1 91 ? 6.403 -20.490 -50.720 1.00 52.31 91 PRO A O 1
ATOM 656 N N . PRO A 1 92 ? 5.483 -18.943 -49.371 1.00 50.19 92 PRO A N 1
ATOM 657 C CA . PRO A 1 92 ? 4.149 -19.177 -49.894 1.00 50.19 92 PRO A CA 1
ATOM 658 C C . PRO A 1 92 ? 4.123 -18.732 -51.359 1.00 50.19 92 PRO A C 1
ATOM 660 O O . PRO A 1 92 ? 4.622 -17.660 -51.709 1.00 50.19 92 PRO A O 1
ATOM 663 N N . ALA A 1 93 ? 3.567 -19.586 -52.220 1.00 47.88 93 ALA A N 1
ATOM 664 C CA . ALA A 1 93 ? 3.344 -19.271 -53.622 1.00 47.88 93 ALA A CA 1
ATOM 665 C C . ALA A 1 93 ? 2.600 -17.925 -53.747 1.00 47.88 93 ALA A C 1
ATOM 667 O O . ALA A 1 93 ? 1.655 -17.688 -52.986 1.00 47.88 93 ALA A O 1
ATOM 668 N N . PRO A 1 94 ? 2.993 -17.038 -54.679 1.00 56.06 94 PRO A N 1
ATOM 669 C CA . PRO A 1 94 ? 2.262 -15.800 -54.895 1.00 56.06 94 PRO A CA 1
ATOM 670 C C . PRO A 1 94 ? 0.816 -16.122 -55.317 1.00 56.06 94 PRO A C 1
ATOM 672 O O . PRO A 1 94 ? 0.607 -17.041 -56.116 1.00 56.06 94 PRO A O 1
ATOM 675 N N . PRO A 1 95 ? -0.195 -15.396 -54.804 1.00 59.19 95 PRO A N 1
ATOM 676 C CA . PRO A 1 95 ? -1.571 -15.579 -55.246 1.00 59.19 95 PRO A CA 1
ATOM 677 C C . PRO A 1 95 ? -1.693 -15.244 -56.745 1.00 59.19 95 PRO A C 1
ATOM 679 O O . PRO A 1 95 ? -1.007 -14.334 -57.223 1.00 59.19 95 PRO A O 1
ATOM 682 N N . PRO A 1 96 ? -2.559 -15.940 -57.510 1.00 49.53 96 PRO A N 1
ATOM 683 C CA . PRO A 1 96 ? -2.812 -15.571 -58.895 1.00 49.53 96 PRO A CA 1
ATOM 684 C C . PRO A 1 96 ? -3.394 -14.157 -58.927 1.00 49.53 96 PRO A C 1
ATOM 686 O O . PRO A 1 96 ? -4.375 -13.862 -58.244 1.00 49.53 96 PRO A O 1
ATOM 689 N N . MET A 1 97 ? -2.778 -13.274 -59.713 1.00 46.28 97 MET A N 1
ATOM 690 C CA . MET A 1 97 ? -3.287 -11.928 -59.957 1.00 46.28 97 MET A CA 1
ATOM 691 C C . MET A 1 97 ? -4.652 -12.029 -60.650 1.00 46.28 97 MET A C 1
ATOM 693 O O . MET A 1 97 ? -4.736 -12.152 -61.870 1.00 46.28 97 MET A O 1
ATOM 697 N N . THR A 1 98 ? -5.740 -11.975 -59.887 1.00 43.94 98 THR A N 1
ATOM 698 C CA . THR A 1 98 ? -7.059 -11.649 -60.429 1.00 43.94 98 THR A CA 1
ATOM 699 C C . THR A 1 98 ? -7.062 -10.169 -60.781 1.00 43.94 98 THR A C 1
ATOM 701 O O . THR A 1 98 ? -7.098 -9.305 -59.906 1.00 43.94 98 THR A O 1
ATOM 704 N N . ALA A 1 99 ? -6.978 -9.883 -62.078 1.00 53.16 99 ALA A N 1
ATOM 705 C CA . ALA A 1 99 ? -7.235 -8.566 -62.628 1.00 53.16 99 ALA A CA 1
ATOM 706 C C . ALA A 1 99 ? -8.700 -8.196 -62.361 1.00 53.16 99 ALA A C 1
ATOM 708 O O . ALA A 1 99 ? -9.602 -8.703 -63.026 1.00 53.16 99 ALA A O 1
ATOM 709 N N . THR A 1 100 ? -8.933 -7.313 -61.392 1.00 48.31 100 THR A N 1
ATOM 710 C CA . THR A 1 100 ? -10.248 -6.708 -61.177 1.00 48.31 100 THR A CA 1
ATOM 711 C C . THR A 1 100 ? -10.208 -5.270 -61.665 1.00 48.31 100 THR A C 1
ATOM 713 O O . THR A 1 100 ? -9.606 -4.385 -61.063 1.00 48.31 100 THR A O 1
ATOM 716 N N . THR A 1 101 ? -10.840 -5.070 -62.813 1.00 49.97 101 THR A N 1
ATOM 717 C CA . THR A 1 101 ? -11.186 -3.786 -63.409 1.00 49.97 101 THR A CA 1
ATOM 718 C C . THR A 1 101 ? -12.128 -3.010 -62.479 1.00 49.97 101 THR A C 1
ATOM 720 O O . THR A 1 101 ? -13.193 -3.511 -62.134 1.00 49.97 101 THR A O 1
ATOM 723 N N . ALA A 1 102 ? -11.762 -1.784 -62.102 1.00 46.69 102 ALA A N 1
ATOM 724 C CA . ALA A 1 102 ? -12.672 -0.772 -61.550 1.00 46.69 102 ALA A CA 1
ATOM 725 C C . ALA A 1 102 ? -12.057 0.617 -61.821 1.00 46.69 102 ALA A C 1
ATOM 727 O O . ALA A 1 102 ? -11.129 1.042 -61.146 1.00 46.69 102 ALA A O 1
ATOM 728 N N . THR A 1 103 ? -12.313 1.205 -62.990 1.00 47.28 103 THR A N 1
ATOM 729 C CA . THR A 1 103 ? -13.305 2.280 -63.203 1.00 47.28 103 THR A CA 1
ATOM 730 C C . THR A 1 103 ? -13.212 3.398 -62.156 1.00 47.28 103 THR A C 1
ATOM 732 O O . THR A 1 103 ? -13.905 3.378 -61.142 1.00 47.28 103 THR A O 1
ATOM 735 N N . SER A 1 104 ? -12.365 4.397 -62.426 1.00 47.59 104 SER A N 1
ATOM 736 C CA . SER A 1 104 ? -12.367 5.687 -61.726 1.00 47.59 104 SER A CA 1
ATOM 737 C C . SER A 1 104 ? -13.677 6.449 -61.971 1.00 47.59 104 SER A C 1
ATOM 739 O O . SER A 1 104 ? -14.092 6.556 -63.128 1.00 47.59 104 SER A O 1
ATOM 741 N N . PRO A 1 105 ? -14.302 7.061 -60.952 1.00 63.84 105 PRO A N 1
ATOM 742 C CA . PRO A 1 105 ? -15.225 8.171 -61.170 1.00 63.84 105 PRO A CA 1
ATOM 743 C C . PRO A 1 105 ? -14.458 9.493 -61.432 1.00 63.84 105 PRO A C 1
ATOM 745 O O . PRO A 1 105 ? -13.319 9.641 -60.981 1.00 63.84 105 PRO A O 1
ATOM 748 N N . PRO A 1 106 ? -15.048 10.447 -62.182 1.00 61.06 106 PRO A N 1
ATOM 749 C CA . PRO A 1 106 ? -14.380 11.670 -62.640 1.00 61.06 106 PRO A CA 1
ATOM 750 C C . PRO A 1 106 ? -14.237 12.742 -61.537 1.00 61.06 106 PRO A C 1
ATOM 752 O O . PRO A 1 106 ? -14.946 12.688 -60.530 1.00 61.06 106 PRO A O 1
ATOM 755 N N . PRO A 1 107 ? -13.355 13.748 -61.722 1.00 55.56 107 PRO A N 1
ATOM 756 C CA . PRO A 1 107 ? -13.149 14.813 -60.743 1.00 55.56 107 PRO A CA 1
ATOM 757 C C . PRO A 1 107 ? -14.328 15.798 -60.715 1.00 55.56 107 PRO A C 1
ATOM 759 O O . PRO A 1 107 ? -14.724 16.345 -61.743 1.00 55.56 107 PRO A O 1
ATOM 762 N N . THR A 1 108 ? -14.858 16.081 -59.525 1.00 51.53 108 THR A N 1
ATOM 763 C CA . THR A 1 108 ? -15.826 17.164 -59.314 1.00 51.53 108 THR A CA 1
ATOM 764 C C . THR A 1 108 ? -15.100 18.497 -59.150 1.00 51.53 108 THR A C 1
ATOM 766 O O . THR A 1 108 ? -14.401 18.727 -58.164 1.00 51.53 108 THR A O 1
ATOM 769 N N . THR A 1 109 ? -15.286 19.387 -60.120 1.00 51.41 109 THR A N 1
ATOM 770 C CA . THR A 1 109 ? -14.908 20.802 -60.073 1.00 51.41 109 THR A CA 1
ATOM 771 C C . THR A 1 109 ? -15.853 21.580 -59.154 1.00 51.41 109 THR A C 1
ATOM 773 O O . THR A 1 109 ? -17.030 21.740 -59.478 1.00 51.41 109 THR A O 1
ATOM 776 N N . THR A 1 110 ? -15.349 22.111 -58.039 1.00 52.88 110 THR A N 1
ATOM 777 C CA . THR A 1 110 ? -16.082 23.088 -57.217 1.00 52.88 110 THR A CA 1
ATOM 778 C C . THR A 1 110 ? -15.833 24.491 -57.763 1.00 52.88 110 THR A C 1
ATOM 780 O O . THR A 1 110 ? -14.768 25.073 -57.571 1.00 52.88 110 THR A O 1
ATOM 783 N N . SER A 1 111 ? -16.833 25.012 -58.474 1.00 52.09 111 SER A N 1
ATOM 784 C CA . SER A 1 111 ? -16.954 26.411 -58.888 1.00 52.09 111 SER A CA 1
ATOM 785 C C . SER A 1 111 ? -17.576 27.224 -57.751 1.00 52.09 111 SER A C 1
ATOM 787 O O . SER A 1 111 ? -18.638 26.871 -57.243 1.00 52.09 111 SER A O 1
ATOM 789 N N . ASN A 1 112 ? -16.920 28.315 -57.366 1.00 54.69 112 ASN A N 1
ATOM 790 C CA . ASN A 1 112 ? -17.353 29.254 -56.328 1.00 54.69 112 ASN A CA 1
ATOM 791 C C . ASN A 1 112 ? -18.357 30.278 -56.915 1.00 54.69 112 ASN A C 1
ATOM 793 O O . ASN A 1 112 ? -18.105 30.749 -58.028 1.00 54.69 112 ASN A O 1
ATOM 797 N N . PRO A 1 113 ? -19.454 30.668 -56.234 1.00 64.38 113 PRO A N 1
ATOM 798 C CA . PRO A 1 113 ? -20.304 31.772 -56.680 1.00 64.38 113 PRO A CA 1
ATOM 799 C C . PRO A 1 113 ? -19.961 33.103 -55.971 1.00 64.38 113 PRO A C 1
ATOM 801 O O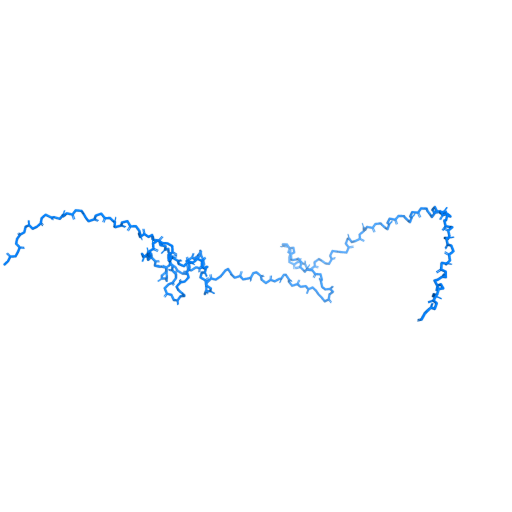 . PRO A 1 113 ? -19.410 33.091 -54.869 1.00 64.38 113 PRO A O 1
ATOM 804 N N . PRO A 1 114 ? -20.285 34.262 -56.579 1.00 62.59 114 PRO A N 1
ATOM 805 C CA . PRO A 1 114 ? -19.888 35.571 -56.069 1.00 62.59 114 PRO A CA 1
ATOM 806 C C . PRO A 1 114 ? -20.926 36.182 -55.115 1.00 62.59 114 PRO A C 1
ATOM 808 O O . PRO A 1 114 ? -22.132 36.063 -55.349 1.00 62.59 114 PRO A O 1
ATOM 811 N N . ARG A 1 115 ? -20.450 36.933 -54.115 1.00 42.91 115 ARG A N 1
ATOM 812 C CA . ARG A 1 115 ? -21.106 38.140 -53.592 1.00 42.91 115 ARG A CA 1
ATOM 813 C C . ARG A 1 115 ? -20.103 39.037 -52.876 1.00 42.91 115 ARG A C 1
ATOM 815 O O . ARG A 1 115 ? -19.247 38.483 -52.156 1.00 42.91 115 ARG A O 1
#

Radius of gyration: 35.6 Å; chains: 1; bounding box: 47×66×111 Å

Secondary structure (DSSP, 8-state):
----------PPPTTEEEEEEETTT-SBP-TTS-TTTEEEEEEETT-S--SBPSS--PPPPPPPPB-TTS-B----TT------------PPPPPP-------PPPP---PPPP-